Protein AF-A0A151QLA3-F1 (afdb_monomer)

Sequence (69 aa):
QSTTQETPYKLTYGTDAMIPVEVRETSHRRQVFNSKQNAQEIAADLDLVDELREEAQIHEEACKLRASR

Secondary structure (DSSP, 8-state):
----------------------TTS--HHHHS--HHHHHHHHHHHHHHHHHHHHHHHHHHHHHHHHHT-

Solvent-accessible surface area (backbone atoms only — not comparable to full-atom values): 4572 Å² total; per-residue (Å²): 134,88,78,90,78,83,80,77,75,91,72,78,88,76,67,92,74,69,74,72,75,72,78,70,70,68,48,69,68,65,72,68,61,51,71,69,60,54,52,52,50,53,51,52,51,60,70,44,47,61,59,54,49,52,53,51,49,53,52,50,53,54,50,54,58,60,75,73,107

pLDDT: mean 79.87, std 19.91, range [38.53, 98.19]

Structure (mmCIF, N/CA/C/O backbone):
data_AF-A0A151QLA3-F1
#
_entry.id   AF-A0A151QLA3-F1
#
loop_
_atom_site.group_PDB
_atom_site.id
_atom_site.type_symbol
_atom_site.label_atom_id
_atom_site.label_alt_id
_atom_site.label_comp_id
_atom_site.label_asym_id
_atom_site.label_entity_id
_atom_site.label_seq_id
_atom_site.pdbx_PDB_ins_code
_atom_site.Cartn_x
_atom_site.Cartn_y
_atom_site.Cartn_z
_atom_site.occupancy
_atom_site.B_iso_or_equiv
_atom_site.auth_seq_id
_atom_site.auth_comp_id
_atom_site.auth_asym_id
_atom_site.auth_atom_id
_atom_site.pdbx_PDB_model_num
ATOM 1 N N . GLN A 1 1 ? -28.610 5.943 -72.070 1.00 38.53 1 GLN A N 1
ATOM 2 C CA . GLN A 1 1 ? -27.664 4.883 -71.660 1.00 38.53 1 GLN A CA 1
ATOM 3 C C . GLN A 1 1 ? -26.337 5.580 -71.400 1.00 38.53 1 GLN A C 1
ATOM 5 O O . GLN A 1 1 ? -25.799 6.146 -72.336 1.00 38.53 1 GLN A O 1
ATOM 10 N N . SER A 1 2 ? -26.077 5.947 -70.141 1.00 41.38 2 SER A N 1
ATOM 11 C CA . SER A 1 2 ? -25.161 5.249 -69.203 1.00 41.38 2 SER A CA 1
ATOM 12 C C . SER A 1 2 ? -23.697 5.465 -69.620 1.00 41.38 2 SER A C 1
ATOM 14 O O . SER A 1 2 ? -23.367 5.200 -70.762 1.00 41.38 2 SER A O 1
ATOM 16 N N . THR A 1 3 ? -22.760 5.9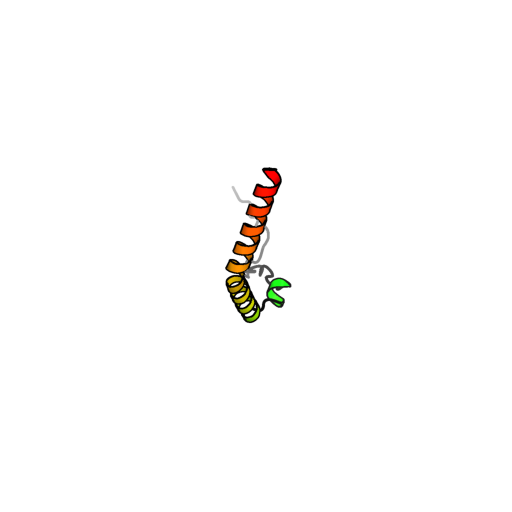34 -68.798 1.00 45.09 3 THR A N 1
ATOM 17 C CA . THR A 1 3 ? -22.618 5.864 -67.339 1.00 45.09 3 THR A CA 1
ATOM 18 C C . THR A 1 3 ? -21.627 6.943 -66.872 1.00 45.09 3 THR A C 1
ATOM 20 O O . THR A 1 3 ? -20.658 7.235 -67.568 1.00 45.09 3 THR A O 1
ATOM 23 N N . THR A 1 4 ? -21.844 7.518 -65.690 1.00 57.31 4 THR A N 1
ATOM 24 C CA . THR A 1 4 ? -20.851 8.306 -64.948 1.00 57.31 4 THR A CA 1
ATOM 25 C C . THR A 1 4 ? -19.736 7.353 -64.502 1.00 57.31 4 THR A C 1
ATOM 27 O O . THR A 1 4 ? -20.028 6.319 -63.905 1.00 57.31 4 THR A O 1
ATOM 30 N N . GLN A 1 5 ? -18.477 7.651 -64.819 1.00 53.97 5 GLN A N 1
ATOM 31 C CA . GLN A 1 5 ? -17.309 6.940 -64.282 1.00 53.97 5 GLN A CA 1
ATOM 32 C C . GLN A 1 5 ? -16.366 7.958 -63.648 1.00 53.97 5 GLN A C 1
ATOM 34 O O . GLN A 1 5 ? -15.226 8.147 -64.065 1.00 53.97 5 GLN A O 1
ATOM 39 N N . GLU A 1 6 ? -16.865 8.634 -62.615 1.00 54.88 6 GLU A N 1
ATOM 40 C CA . GLU A 1 6 ? -15.963 9.147 -61.595 1.00 54.88 6 GLU A CA 1
ATOM 41 C C . GLU A 1 6 ? -15.166 7.961 -61.042 1.00 54.88 6 GLU A C 1
ATOM 43 O O . GLU A 1 6 ? -15.736 6.952 -60.631 1.00 54.88 6 GLU A O 1
ATOM 48 N N . THR A 1 7 ? -13.842 8.077 -61.017 1.00 52.06 7 THR A N 1
ATOM 49 C CA . THR A 1 7 ? -13.062 7.405 -59.976 1.00 52.06 7 THR A CA 1
ATOM 50 C C . THR A 1 7 ? -12.508 8.510 -59.079 1.00 52.06 7 THR A C 1
ATOM 52 O O . THR A 1 7 ? -11.491 9.121 -59.417 1.00 52.06 7 THR A O 1
ATOM 55 N N . PRO A 1 8 ? -13.228 8.847 -57.995 1.00 54.09 8 PRO A N 1
ATOM 56 C CA . PRO A 1 8 ? -12.862 9.906 -57.072 1.00 54.09 8 PRO A CA 1
ATOM 57 C C . PRO A 1 8 ? -11.686 9.426 -56.216 1.00 54.09 8 PRO A C 1
ATOM 59 O O . PRO A 1 8 ? -11.678 8.290 -55.759 1.00 54.09 8 PRO A O 1
ATOM 62 N N . TYR A 1 9 ? -10.689 10.292 -56.028 1.00 49.41 9 TYR A N 1
ATOM 63 C CA . TYR A 1 9 ? -9.581 10.151 -55.078 1.00 49.41 9 TYR A CA 1
ATOM 64 C C . TYR A 1 9 ? -8.917 8.769 -55.013 1.00 49.41 9 TYR A C 1
ATOM 66 O O . TYR A 1 9 ? -9.297 7.878 -54.256 1.00 49.41 9 TYR A O 1
ATOM 74 N N . LYS A 1 10 ? -7.799 8.641 -55.729 1.00 52.25 10 LYS A N 1
ATOM 75 C CA . LYS A 1 10 ? -6.834 7.561 -55.525 1.00 52.25 10 LYS A CA 1
ATOM 76 C C . LYS A 1 10 ? -6.129 7.754 -54.169 1.00 52.25 10 LYS A C 1
ATOM 78 O O . LYS A 1 10 ? -4.985 8.188 -54.117 1.00 52.25 10 LYS A O 1
ATOM 83 N N . LEU A 1 11 ? -6.822 7.462 -53.069 1.00 55.06 11 LEU A N 1
ATOM 84 C CA . LEU A 1 11 ? -6.201 7.176 -51.779 1.00 55.06 11 LEU A CA 1
ATOM 85 C C . LEU A 1 11 ? -5.555 5.803 -51.922 1.00 55.06 11 LEU A C 1
ATOM 87 O O . LEU A 1 11 ? -6.233 4.778 -51.955 1.00 55.06 11 LEU A O 1
ATOM 91 N N . THR A 1 12 ? -4.236 5.782 -52.079 1.00 50.12 12 THR A N 1
ATOM 92 C CA . THR A 1 12 ? -3.452 4.558 -51.941 1.00 50.12 12 THR A CA 1
ATOM 93 C C . THR A 1 12 ? -3.620 4.047 -50.513 1.00 50.12 12 THR A C 1
ATOM 95 O O . THR A 1 12 ? -2.872 4.429 -49.617 1.00 50.12 12 THR A O 1
ATOM 98 N N . TYR A 1 13 ? -4.619 3.186 -50.308 1.00 51.97 13 TYR A N 1
ATOM 99 C CA . TYR A 1 13 ? -4.663 2.220 -49.217 1.00 51.97 13 TYR A CA 1
ATOM 100 C C . TYR A 1 13 ? -3.470 1.286 -49.406 1.00 51.97 13 TYR A C 1
ATOM 102 O O . TYR A 1 13 ? -3.524 0.279 -50.103 1.00 51.97 13 TYR A O 1
ATOM 110 N N . GLY A 1 14 ? -2.340 1.728 -48.879 1.00 57.59 14 GLY A N 1
ATOM 111 C CA . GLY A 1 14 ? -1.043 1.095 -49.036 1.00 57.59 14 GLY A CA 1
ATOM 112 C C . GLY A 1 14 ? -0.200 1.327 -47.801 1.00 57.59 14 GLY A C 1
ATOM 113 O O . GLY A 1 14 ? 0.969 1.669 -47.911 1.00 57.59 14 GLY A O 1
ATOM 114 N N . THR A 1 15 ? -0.820 1.241 -46.631 1.00 53.12 15 THR A N 1
ATOM 115 C CA . THR A 1 15 ? -0.200 0.887 -45.355 1.00 53.12 15 THR A CA 1
ATOM 116 C 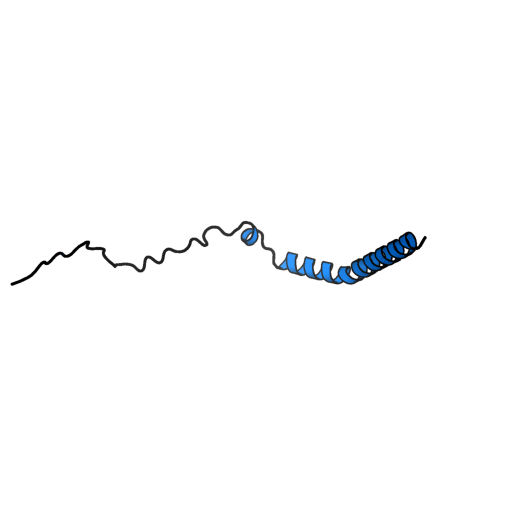C . THR A 1 15 ? -1.326 0.818 -44.340 1.00 53.12 15 THR A C 1
ATOM 118 O O . THR A 1 15 ? -2.142 1.735 -44.258 1.00 53.12 15 THR A O 1
ATOM 121 N N . ASP A 1 16 ? -1.353 -0.248 -43.547 1.00 56.59 16 ASP A N 1
ATOM 122 C CA . ASP A 1 16 ? -1.823 -0.168 -42.168 1.00 56.59 16 ASP A CA 1
ATOM 123 C C . ASP A 1 16 ? -1.008 0.929 -41.468 1.00 56.59 16 ASP A C 1
ATOM 125 O O . ASP A 1 16 ? -0.065 0.662 -40.723 1.00 56.59 16 ASP A O 1
ATOM 129 N N . ALA A 1 17 ? -1.323 2.196 -41.728 1.00 62.56 17 ALA A N 1
ATOM 130 C CA . ALA A 1 17 ? -0.892 3.289 -40.885 1.00 62.56 17 ALA A CA 1
ATOM 131 C C . ALA A 1 17 ? -1.761 3.198 -39.632 1.00 62.56 17 ALA A C 1
ATOM 133 O O . ALA A 1 17 ? -2.668 3.996 -39.406 1.00 62.56 17 ALA A O 1
ATOM 134 N N . MET A 1 18 ? -1.504 2.155 -38.838 1.00 60.81 18 MET A N 1
ATOM 135 C CA . MET A 1 18 ? -1.862 2.131 -37.439 1.00 60.81 18 MET A CA 1
ATOM 136 C C . MET A 1 18 ? -1.224 3.400 -36.890 1.00 60.81 18 MET A C 1
ATOM 138 O O . MET A 1 18 ? 0.001 3.489 -36.837 1.00 60.81 18 MET A O 1
ATOM 142 N N . ILE A 1 19 ? -2.026 4.421 -36.584 1.00 61.66 19 ILE A N 1
ATOM 143 C CA . ILE A 1 19 ? -1.537 5.543 -35.791 1.00 61.66 19 ILE A CA 1
ATOM 144 C C . ILE A 1 19 ? -1.057 4.859 -34.514 1.00 61.66 19 ILE A C 1
ATOM 146 O O . ILE A 1 19 ? -1.903 4.303 -33.804 1.00 61.66 19 ILE A O 1
ATOM 150 N N . PRO A 1 20 ? 0.256 4.806 -34.216 1.00 58.44 20 PRO A N 1
ATOM 151 C CA . PRO A 1 20 ? 0.638 4.427 -32.882 1.00 58.44 20 PRO A CA 1
ATOM 152 C C . PRO A 1 20 ? 0.047 5.553 -32.055 1.00 58.44 20 PRO A C 1
ATOM 154 O O . PRO A 1 20 ? 0.521 6.686 -32.138 1.00 58.44 20 PRO A O 1
ATOM 157 N N . VAL A 1 21 ? -1.038 5.277 -31.322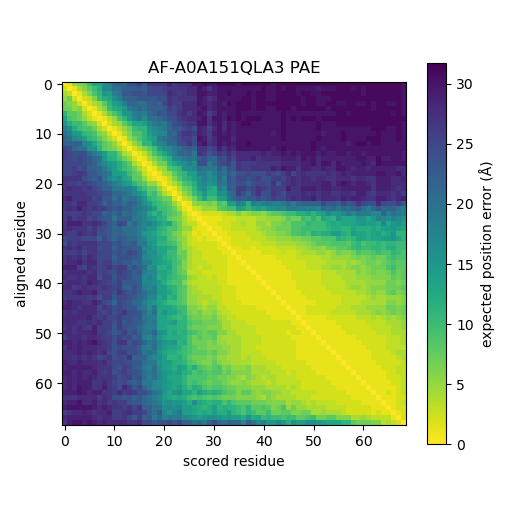 1.00 62.38 21 VAL A N 1
ATOM 158 C CA . VAL A 1 21 ? -1.375 6.112 -30.178 1.00 62.38 21 VAL A CA 1
ATOM 159 C C . VAL A 1 21 ? -0.065 6.198 -29.444 1.00 62.38 21 VAL A C 1
ATOM 161 O O . VAL A 1 21 ? 0.495 5.175 -29.041 1.00 62.38 21 VAL A O 1
ATOM 164 N N . GLU A 1 22 ? 0.490 7.399 -29.431 1.00 57.75 22 GLU A N 1
ATOM 165 C CA . GLU A 1 22 ? 1.738 7.660 -28.780 1.00 57.75 22 GLU A CA 1
ATOM 166 C C . GLU A 1 22 ? 1.500 7.375 -27.299 1.00 57.75 22 GLU A C 1
ATOM 168 O O . GLU A 1 22 ? 1.249 8.261 -26.495 1.00 57.75 22 GLU A O 1
ATOM 173 N N . VAL A 1 23 ? 1.707 6.126 -26.888 1.00 59.62 23 VAL A N 1
ATOM 174 C CA . VAL A 1 23 ? 2.174 5.803 -25.543 1.00 59.62 23 VAL A CA 1
ATOM 175 C C . VAL A 1 23 ? 3.637 6.273 -25.438 1.00 59.62 23 VAL A C 1
ATOM 177 O O . VAL A 1 23 ? 4.472 5.600 -24.844 1.00 59.62 23 VAL A O 1
ATOM 180 N N . ARG A 1 24 ? 4.002 7.373 -26.115 1.00 56.81 24 ARG A N 1
ATOM 181 C CA . ARG A 1 24 ? 5.377 7.852 -26.221 1.00 56.81 24 ARG A CA 1
ATOM 182 C C . ARG A 1 24 ? 5.773 8.643 -25.000 1.00 56.81 24 ARG A C 1
ATOM 184 O O . ARG A 1 24 ? 6.928 8.558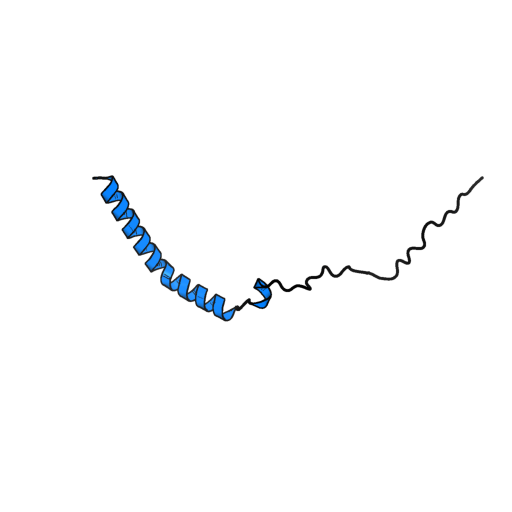 -24.604 1.00 56.81 24 ARG A O 1
ATOM 191 N N . GLU A 1 25 ? 4.839 9.327 -24.353 1.00 65.75 25 GLU A N 1
ATOM 192 C CA . GLU A 1 25 ? 5.142 9.927 -23.065 1.00 65.75 25 GLU A CA 1
ATOM 193 C C . GLU A 1 25 ? 4.815 8.930 -21.960 1.00 65.75 25 GLU A C 1
ATOM 195 O O . GLU A 1 25 ? 3.670 8.727 -21.544 1.00 65.75 25 GLU A O 1
ATOM 200 N N . THR A 1 26 ? 5.863 8.263 -21.473 1.00 73.12 26 THR A N 1
ATOM 201 C CA . THR A 1 26 ? 5.811 7.651 -20.152 1.00 73.12 26 THR A CA 1
ATOM 202 C C . THR A 1 26 ? 5.425 8.761 -19.184 1.00 73.12 26 THR A C 1
ATOM 204 O O . THR A 1 26 ? 6.160 9.729 -19.011 1.00 73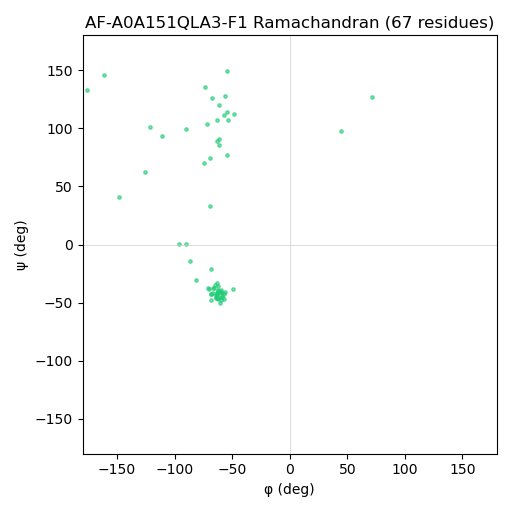.12 26 THR A O 1
ATOM 207 N N . SER A 1 27 ? 4.240 8.665 -18.577 1.00 83.94 27 SER A N 1
ATOM 208 C CA . SER A 1 27 ? 3.847 9.643 -17.563 1.00 83.94 27 SER A CA 1
ATOM 209 C C . SER A 1 27 ? 4.925 9.711 -16.485 1.00 83.94 27 SER A C 1
ATOM 211 O O . SER A 1 27 ? 5.569 8.701 -16.191 1.00 83.94 27 SER A O 1
ATOM 213 N N . HIS A 1 28 ? 5.103 10.874 -15.860 1.00 85.75 28 HIS A N 1
ATOM 214 C CA . HIS A 1 28 ? 6.060 11.025 -14.762 1.00 85.75 28 HIS A CA 1
ATOM 215 C C . HIS A 1 28 ? 5.888 9.920 -13.700 1.00 85.75 28 HIS A C 1
ATOM 217 O O . HIS A 1 28 ? 6.857 9.313 -13.256 1.00 85.75 28 HIS A O 1
ATOM 223 N N . ARG A 1 29 ? 4.632 9.539 -13.417 1.00 84.38 29 ARG A N 1
ATOM 224 C CA . ARG A 1 29 ? 4.285 8.402 -12.552 1.00 84.38 29 ARG A CA 1
ATOM 225 C C . ARG A 1 29 ? 4.879 7.067 -13.018 1.00 84.38 29 ARG A C 1
ATOM 227 O O . ARG A 1 29 ? 5.336 6.303 -12.183 1.00 84.38 29 ARG A O 1
ATOM 234 N N . ARG A 1 30 ? 4.861 6.760 -14.322 1.00 85.19 30 ARG A N 1
ATOM 235 C CA . ARG A 1 30 ? 5.515 5.554 -14.865 1.00 85.19 30 ARG A CA 1
ATOM 236 C C . ARG A 1 30 ? 7.037 5.657 -14.814 1.00 85.19 30 ARG A C 1
ATOM 238 O O . ARG A 1 30 ? 7.675 4.649 -14.550 1.00 85.19 30 ARG A O 1
ATOM 245 N N . GLN A 1 31 ? 7.603 6.837 -15.068 1.00 88.00 31 GLN A N 1
ATOM 246 C CA . GLN A 1 31 ? 9.057 7.037 -15.048 1.00 88.00 31 GLN A CA 1
ATOM 247 C C . GLN A 1 31 ? 9.650 6.851 -13.647 1.00 88.00 31 GLN A C 1
ATOM 249 O O . GLN A 1 31 ? 10.734 6.297 -13.510 1.00 88.00 31 GLN A O 1
ATOM 254 N N . VAL A 1 32 ? 8.927 7.290 -12.615 1.00 89.81 32 VAL A N 1
ATOM 255 C CA . VAL A 1 32 ? 9.379 7.265 -11.214 1.00 89.81 32 VAL A CA 1
ATOM 256 C C . VAL A 1 32 ? 8.859 6.031 -10.457 1.00 89.81 32 VAL A C 1
ATOM 258 O O . VAL A 1 32 ? 9.153 5.848 -9.280 1.00 89.81 32 VAL A O 1
ATOM 261 N N . PHE A 1 33 ? 8.097 5.147 -11.109 1.00 90.88 33 PHE A N 1
ATOM 262 C CA . PHE A 1 33 ? 7.529 3.973 -10.450 1.00 90.88 33 PHE A CA 1
ATOM 263 C C . PHE A 1 33 ? 8.624 3.043 -9.909 1.00 90.88 33 PHE A C 1
ATOM 265 O O . PHE A 1 33 ? 9.419 2.487 -10.666 1.00 90.88 33 PHE A O 1
ATOM 272 N N . ASN A 1 34 ? 8.615 2.826 -8.594 1.00 95.75 34 ASN A N 1
ATOM 273 C CA . ASN A 1 34 ? 9.516 1.908 -7.911 1.00 95.75 34 ASN A CA 1
ATOM 274 C C . ASN A 1 34 ? 8.701 0.849 -7.162 1.00 95.75 34 ASN A C 1
ATOM 276 O O . ASN A 1 34 ? 8.182 1.093 -6.074 1.00 95.75 34 ASN A O 1
ATOM 280 N N . SER A 1 35 ? 8.600 -0.344 -7.748 1.00 94.75 35 SER A N 1
ATOM 281 C CA . SER A 1 35 ? 7.820 -1.449 -7.183 1.00 94.75 35 SER A CA 1
ATOM 282 C C . SER A 1 35 ? 8.372 -1.960 -5.854 1.00 94.75 35 SER A C 1
ATOM 284 O O . SER A 1 35 ? 7.592 -2.346 -4.988 1.00 94.75 35 SER A O 1
ATOM 286 N N . LYS A 1 36 ? 9.699 -1.954 -5.676 1.00 96.88 36 LYS A N 1
ATOM 287 C CA . LYS A 1 36 ? 10.340 -2.411 -4.438 1.00 96.88 36 LYS A CA 1
ATOM 288 C C . LYS A 1 36 ? 10.033 -1.458 -3.289 1.00 96.88 36 LYS A C 1
ATOM 290 O O . LYS A 1 36 ? 9.619 -1.922 -2.234 1.00 96.88 36 LYS A O 1
ATOM 295 N N . GLN A 1 37 ? 10.199 -0.156 -3.519 1.00 96.12 37 GLN A N 1
ATOM 296 C CA . GLN A 1 37 ? 9.874 0.867 -2.526 1.00 96.12 37 GLN A CA 1
ATOM 297 C C . GLN A 1 37 ? 8.392 0.802 -2.152 1.00 96.12 37 GLN A C 1
ATOM 299 O O . GLN A 1 37 ? 8.063 0.712 -0.979 1.00 96.12 37 GLN A O 1
ATOM 304 N N . ASN A 1 38 ? 7.507 0.725 -3.149 1.00 95.12 38 ASN A N 1
ATOM 305 C CA . ASN A 1 38 ? 6.069 0.617 -2.921 1.00 95.12 38 ASN A CA 1
ATOM 306 C C . ASN A 1 38 ? 5.694 -0.638 -2.112 1.00 95.12 38 ASN A C 1
ATOM 308 O O . ASN A 1 38 ? 4.826 -0.583 -1.253 1.00 95.12 38 ASN A O 1
ATOM 312 N N . ALA A 1 39 ? 6.340 -1.780 -2.366 1.00 97.50 39 ALA A N 1
ATOM 313 C CA . ALA A 1 39 ? 6.099 -2.992 -1.584 1.00 97.50 39 ALA A CA 1
ATOM 314 C C . ALA A 1 39 ? 6.575 -2.856 -0.126 1.00 97.50 39 ALA A C 1
ATOM 316 O O . ALA A 1 39 ? 5.918 -3.370 0.774 1.00 97.50 39 ALA A O 1
ATOM 317 N N . GLN A 1 40 ? 7.698 -2.168 0.104 1.00 97.75 40 GLN A N 1
ATOM 318 C CA . GLN A 1 40 ? 8.209 -1.893 1.450 1.00 97.75 40 GLN A CA 1
ATOM 319 C C . GLN A 1 40 ? 7.301 -0.927 2.215 1.00 97.75 40 GLN A C 1
ATOM 321 O O . GLN A 1 40 ? 7.017 -1.174 3.381 1.00 97.75 40 GLN A O 1
ATOM 326 N N . GLU A 1 41 ? 6.818 0.127 1.557 1.00 96.81 41 GLU A N 1
ATOM 327 C CA . GLU A 1 41 ? 5.874 1.083 2.145 1.00 96.81 41 GLU A CA 1
ATOM 328 C C . GLU A 1 41 ? 4.546 0.414 2.492 1.00 96.81 41 GLU A C 1
ATOM 330 O O . GLU A 1 41 ? 4.095 0.546 3.619 1.00 96.81 41 GLU A O 1
ATOM 335 N N . ILE A 1 42 ? 3.982 -0.405 1.596 1.00 97.31 42 ILE A N 1
ATOM 336 C CA . ILE A 1 42 ? 2.750 -1.154 1.893 1.00 97.31 42 ILE A CA 1
ATOM 337 C C . ILE A 1 42 ? 2.928 -2.070 3.107 1.00 97.31 42 ILE A C 1
ATOM 339 O O . ILE A 1 42 ? 2.019 -2.178 3.923 1.00 97.31 42 ILE A O 1
ATOM 343 N N . ALA A 1 43 ? 4.070 -2.750 3.228 1.00 97.69 43 ALA A N 1
ATOM 344 C CA . ALA A 1 43 ? 4.329 -3.599 4.386 1.00 97.69 43 ALA A CA 1
ATOM 345 C C . ALA A 1 43 ? 4.386 -2.775 5.683 1.00 97.69 43 ALA A C 1
ATOM 347 O O . ALA A 1 43 ? 3.729 -3.135 6.652 1.00 97.69 43 ALA A O 1
ATOM 348 N N . ALA A 1 44 ? 5.099 -1.645 5.668 1.00 97.12 44 ALA A N 1
ATOM 349 C CA . ALA A 1 44 ? 5.180 -0.748 6.817 1.00 97.12 44 ALA A CA 1
ATOM 350 C C . ALA A 1 44 ? 3.813 -0.151 7.188 1.00 97.12 44 ALA A C 1
ATOM 352 O O . ALA A 1 44 ? 3.461 -0.111 8.362 1.00 97.12 44 ALA A O 1
ATOM 353 N N . ASP A 1 45 ? 3.019 0.264 6.200 1.00 97.12 45 ASP A N 1
ATOM 354 C CA . ASP A 1 45 ? 1.666 0.769 6.426 1.00 97.12 45 ASP A CA 1
ATOM 355 C C . ASP A 1 45 ? 0.792 -0.302 7.085 1.00 97.12 45 ASP A C 1
ATOM 357 O O . ASP A 1 45 ? 0.094 -0.011 8.052 1.00 97.12 45 ASP A O 1
ATOM 361 N N . LEU A 1 46 ? 0.849 -1.548 6.598 1.00 97.06 46 LEU A N 1
ATOM 362 C CA . LEU A 1 46 ? 0.093 -2.665 7.169 1.00 97.06 46 LEU A CA 1
ATOM 363 C C . LEU A 1 46 ? 0.490 -2.962 8.617 1.00 97.06 46 LEU A C 1
ATOM 365 O O . LEU A 1 46 ? -0.398 -3.235 9.422 1.00 97.06 46 LEU A O 1
ATOM 369 N N . ASP A 1 47 ? 1.778 -2.873 8.949 1.00 96.94 47 ASP A N 1
ATOM 370 C CA . ASP A 1 47 ? 2.258 -3.040 10.324 1.00 96.94 47 ASP A CA 1
ATOM 371 C C . ASP A 1 47 ? 1.701 -1.942 11.255 1.00 96.94 47 ASP A C 1
ATOM 373 O O . ASP A 1 47 ? 1.397 -2.211 12.416 1.00 96.94 47 ASP A O 1
ATOM 377 N N . LEU A 1 48 ? 1.501 -0.720 10.744 1.00 97.44 48 LEU A N 1
ATOM 378 C CA . LEU A 1 48 ? 1.007 0.431 11.514 1.00 97.44 48 LEU A CA 1
ATOM 379 C C . LEU A 1 48 ? -0.525 0.531 11.596 1.00 97.44 48 LEU A C 1
ATOM 381 O O . LEU A 1 48 ? -1.050 1.294 12.411 1.00 97.44 48 LEU A O 1
ATOM 385 N N . VAL A 1 49 ? -1.270 -0.208 10.766 1.00 97.44 49 VAL A N 1
ATOM 386 C CA . VAL A 1 49 ? -2.740 -0.095 10.691 1.00 97.44 49 VAL A CA 1
ATOM 387 C C . VAL A 1 49 ? -3.404 -0.315 12.050 1.00 97.44 49 VAL A C 1
ATOM 389 O O . VAL A 1 49 ? -4.355 0.395 12.381 1.00 97.44 49 VAL A O 1
ATOM 392 N N . ASP A 1 50 ? -2.939 -1.283 12.835 1.00 96.50 50 ASP A N 1
ATOM 393 C CA . ASP A 1 50 ? -3.565 -1.590 14.122 1.00 96.50 50 ASP A CA 1
ATOM 394 C C . ASP A 1 50 ? -3.311 -0.500 15.170 1.00 96.50 50 ASP A C 1
ATOM 396 O O . ASP A 1 50 ? -4.243 -0.128 15.885 1.00 96.50 50 ASP A O 1
ATOM 400 N N . GLU A 1 51 ? -2.115 0.093 15.191 1.00 97.44 51 GLU A N 1
ATOM 401 C CA . GLU A 1 51 ? -1.783 1.222 16.071 1.00 97.44 51 GLU A CA 1
ATOM 402 C C . GLU A 1 51 ? -2.664 2.440 15.761 1.00 97.44 51 GLU A C 1
ATOM 404 O O . GLU A 1 51 ? -3.284 3.019 16.655 1.00 97.44 51 GLU A O 1
ATOM 409 N N . LEU A 1 52 ? -2.802 2.783 14.474 1.00 97.75 52 LEU A N 1
ATOM 410 C CA . LEU A 1 52 ? -3.648 3.894 14.027 1.00 97.75 52 LEU A CA 1
ATOM 411 C C . LEU A 1 52 ? -5.126 3.667 14.370 1.00 97.75 52 LEU A C 1
ATOM 413 O O . LEU A 1 52 ? -5.856 4.611 14.684 1.00 97.75 52 LEU A O 1
ATOM 417 N N . ARG A 1 53 ? -5.592 2.415 14.307 1.00 97.81 53 ARG A N 1
ATOM 418 C CA . ARG A 1 53 ? -6.964 2.057 14.689 1.00 97.81 53 ARG A CA 1
ATOM 419 C C . ARG A 1 53 ? -7.188 2.210 16.188 1.00 97.81 53 ARG A C 1
ATOM 421 O O . ARG A 1 53 ? -8.244 2.709 16.574 1.00 97.81 53 ARG A O 1
ATOM 428 N N . GLU A 1 54 ? -6.237 1.791 17.015 1.00 98.12 54 GLU A N 1
ATOM 429 C CA . GLU A 1 54 ? -6.316 1.962 18.467 1.00 98.12 54 GLU A CA 1
ATOM 430 C C . GLU A 1 54 ? -6.323 3.448 18.846 1.00 98.12 54 GLU A C 1
ATOM 432 O O . GLU A 1 54 ? -7.196 3.896 19.592 1.00 98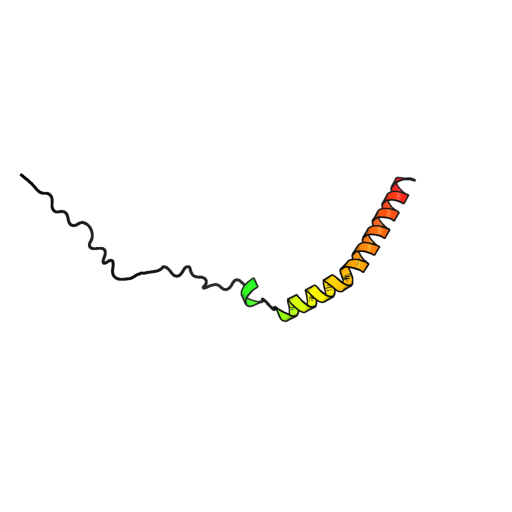.12 54 GLU A O 1
ATOM 437 N N . GLU A 1 55 ? -5.425 4.241 18.258 1.00 98.12 55 GLU A N 1
ATOM 438 C CA . GLU A 1 55 ? -5.379 5.689 18.465 1.00 98.12 55 GLU A CA 1
ATOM 439 C C . GLU A 1 55 ? -6.717 6.349 18.088 1.00 98.12 55 GLU A C 1
ATOM 441 O O . GLU A 1 55 ? -7.291 7.113 18.874 1.00 98.12 55 GLU A O 1
ATOM 446 N N . ALA A 1 56 ? -7.276 6.000 16.925 1.00 97.94 56 ALA A N 1
ATOM 447 C CA . ALA A 1 56 ? -8.574 6.505 16.487 1.00 97.94 56 ALA A CA 1
ATOM 448 C C . ALA A 1 56 ? -9.708 6.151 17.467 1.00 97.94 56 ALA A C 1
ATOM 450 O O . ALA A 1 56 ? -10.544 7.007 17.766 1.00 97.94 56 ALA A O 1
ATOM 451 N N . GLN A 1 57 ? -9.722 4.927 18.007 1.00 98.19 57 GLN A N 1
ATOM 452 C CA . GLN A 1 57 ? -10.709 4.505 19.007 1.00 98.19 57 GLN A CA 1
ATOM 453 C C . GLN A 1 57 ? -10.585 5.306 20.305 1.00 98.19 57 GLN A C 1
ATOM 455 O O . GLN A 1 57 ? -11.592 5.771 20.840 1.00 98.19 57 GLN A O 1
ATOM 460 N N . ILE A 1 58 ? -9.363 5.529 20.795 1.00 97.94 58 ILE A N 1
ATOM 461 C CA . ILE A 1 58 ? -9.121 6.344 21.994 1.00 97.94 58 ILE A CA 1
ATOM 462 C C . ILE A 1 58 ? -9.662 7.763 21.792 1.00 97.94 58 ILE A C 1
ATOM 464 O O . ILE A 1 58 ? -10.340 8.309 22.670 1.00 97.94 58 ILE A O 1
ATOM 468 N N . HIS A 1 59 ? -9.395 8.363 20.630 1.00 97.44 59 HIS A N 1
ATOM 469 C CA . HIS A 1 59 ? -9.912 9.687 20.297 1.00 97.44 59 HIS A CA 1
ATOM 470 C C . HIS A 1 59 ? -11.438 9.720 20.226 1.00 97.44 59 HIS A C 1
ATOM 472 O O . HIS A 1 59 ? -12.053 10.657 20.745 1.00 97.44 59 HIS A O 1
ATOM 478 N N . GLU A 1 60 ? -12.053 8.709 19.618 1.00 97.69 60 GLU A N 1
ATOM 479 C CA . GLU A 1 60 ? -13.504 8.593 19.519 1.00 97.69 60 GLU A CA 1
ATOM 480 C C . GLU A 1 60 ? -14.155 8.515 20.907 1.00 97.69 60 GLU A C 1
ATOM 482 O O . GLU A 1 60 ? -15.059 9.298 21.215 1.00 97.69 60 GLU A O 1
ATOM 487 N N . GLU A 1 61 ? -13.662 7.631 21.775 1.00 97.62 61 GLU A N 1
ATOM 488 C CA . GLU A 1 61 ? -14.175 7.474 23.138 1.00 97.62 61 GLU A CA 1
ATOM 489 C C . GLU A 1 61 ? -13.9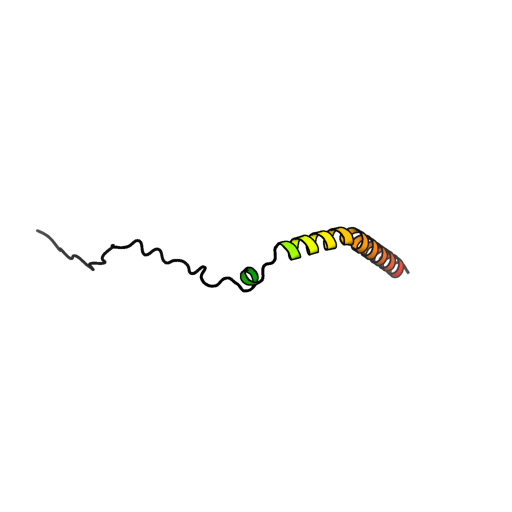76 8.747 23.970 1.00 97.62 61 GLU A C 1
ATOM 491 O O . GLU A 1 61 ? -14.896 9.207 24.653 1.00 97.62 61 GLU A O 1
ATOM 496 N N . ALA A 1 62 ? -12.819 9.403 23.854 1.00 97.38 62 ALA A N 1
ATOM 497 C CA . ALA A 1 62 ? -12.580 10.682 24.515 1.00 97.38 62 ALA A CA 1
ATOM 498 C C . ALA A 1 62 ? -13.564 11.771 24.049 1.00 97.38 62 ALA A C 1
ATOM 500 O O . ALA A 1 62 ? -14.062 12.550 24.870 1.00 97.38 62 ALA A O 1
ATOM 501 N N . CYS A 1 63 ? -13.872 11.830 22.751 1.00 96.75 63 CYS A N 1
ATOM 502 C CA . CYS A 1 63 ? -14.865 12.749 22.198 1.00 96.75 63 CYS A CA 1
ATOM 503 C C . CYS A 1 63 ? -16.277 12.457 22.723 1.00 96.75 63 CYS A C 1
ATOM 505 O O . CYS A 1 63 ? -16.955 13.386 23.170 1.00 96.75 63 CYS A O 1
ATOM 507 N N . LYS A 1 64 ? -16.701 11.187 22.746 1.00 97.19 64 LYS A N 1
ATOM 508 C CA . LYS A 1 64 ? -18.001 10.768 23.304 1.00 97.19 64 LYS A CA 1
ATOM 509 C C . LYS A 1 64 ? -18.144 11.158 24.775 1.00 97.19 64 LYS A C 1
ATOM 511 O O . LYS A 1 64 ? -19.164 11.726 25.171 1.00 97.19 64 LYS A O 1
ATOM 516 N N . LEU A 1 65 ? -17.105 10.914 25.578 1.00 96.56 65 LEU A N 1
ATOM 517 C CA . LEU A 1 65 ? -17.081 11.281 26.996 1.00 96.56 65 LEU A CA 1
ATOM 518 C C . LEU A 1 65 ? -17.185 12.794 27.204 1.00 96.56 65 LEU A C 1
ATOM 520 O O . LEU A 1 65 ? -17.875 13.235 28.119 1.00 96.56 65 LEU A O 1
ATOM 524 N N . ARG A 1 66 ? -16.516 13.597 26.367 1.00 94.56 66 ARG A N 1
ATOM 525 C CA . ARG A 1 66 ? -16.606 15.065 26.429 1.00 94.56 66 ARG A CA 1
ATOM 526 C C . ARG A 1 66 ? -17.993 15.573 26.054 1.00 94.56 66 ARG A C 1
ATOM 528 O O . ARG A 1 66 ? -18.478 16.473 26.719 1.00 94.56 66 ARG A O 1
ATOM 535 N N . ALA A 1 67 ? -18.617 15.000 25.026 1.00 94.44 67 ALA A N 1
ATOM 536 C CA . ALA A 1 67 ? -19.958 15.389 24.589 1.00 94.44 67 ALA A CA 1
ATOM 537 C C . ALA A 1 67 ? -21.062 15.012 25.594 1.00 94.44 67 ALA A C 1
ATOM 539 O O . ALA A 1 67 ? -22.145 15.585 25.555 1.00 94.44 67 ALA A O 1
ATOM 540 N N . SER A 1 68 ? -20.792 14.048 26.478 1.00 89.69 68 SER A N 1
ATOM 541 C CA . SER A 1 68 ? -21.732 13.583 27.507 1.00 89.69 68 SER A CA 1
ATOM 542 C C . SER A 1 68 ? -21.623 14.352 28.836 1.00 89.69 68 SER A C 1
ATOM 544 O O . SER A 1 68 ? -22.329 14.011 29.785 1.00 89.69 68 SER A O 1
ATOM 546 N N . ARG A 1 69 ? -20.719 15.337 28.929 1.00 73.06 69 ARG A N 1
ATOM 547 C CA . ARG A 1 69 ? -20.569 16.255 30.071 1.00 73.06 69 ARG A CA 1
ATOM 548 C C . ARG A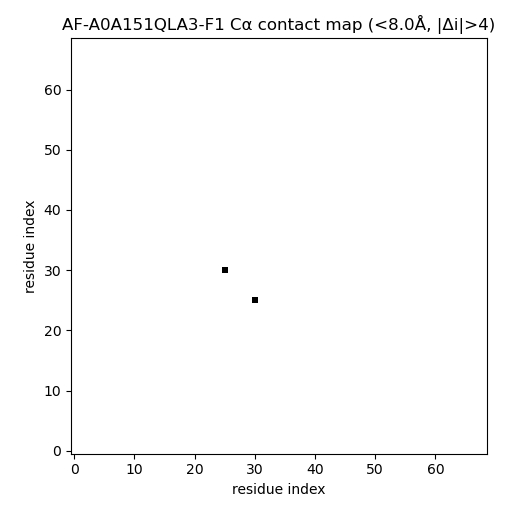 1 69 ? -21.332 17.546 29.818 1.00 73.06 69 ARG A C 1
ATOM 550 O O . ARG A 1 69 ? -21.896 18.061 30.806 1.00 73.06 69 ARG A O 1
#

Organism: Cajanus cajan (NCBI:txid3821)

Foldseek 3Di:
DDDDDDPPDPPPPPDPPPVPPCPVDPDPCNVPDDPVVVVVVVVVCVVCVVVVVVVVVVVVVVVVVVVVD

Mean predicted aligned error: 15.36 Å

Radius of gyration: 32.35 Å; Cα contacts (8 Å, |Δi|>4): 1; cha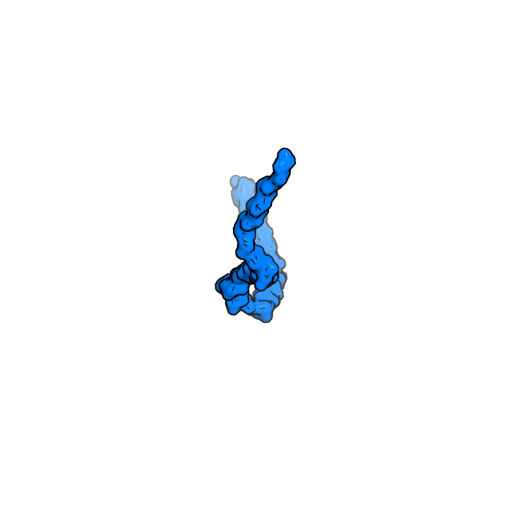ins: 1; bounding box: 38×20×102 Å